Protein AF-A0A358KMT2-F1 (afdb_monomer_lite)

Sequence (128 aa):
MSIISDAARIIRAGEEYSQSNKKLREAVKDFIIWFHCVVRPGDLPEETCWQISTYGGDHVEMAFKVDTDDWRRIHTANTSNCPMEWIYAFCTALTDARGRKLLTWLEEHGRINEQWRAELSQIKGKVV

Structure (mmCIF, N/CA/C/O backbone):
data_AF-A0A358KMT2-F1
#
_entry.id   AF-A0A358KMT2-F1
#
loop_
_atom_site.group_PDB
_atom_site.id
_atom_site.type_symbol
_atom_site.label_atom_id
_atom_site.label_alt_id
_atom_site.label_comp_id
_atom_site.label_asym_id
_atom_site.label_entity_id
_atom_site.label_seq_id
_atom_site.pdbx_PDB_ins_code
_atom_site.Cartn_x
_atom_site.Cartn_y
_atom_site.Cartn_z
_atom_site.occupancy
_atom_site.B_iso_or_equiv
_atom_site.auth_seq_id
_atom_site.auth_comp_id
_atom_site.auth_asym_id
_atom_site.auth_atom_id
_atom_site.pdbx_PDB_model_num
ATOM 1 N N . MET A 1 1 ? -8.664 17.134 -1.443 1.00 36.25 1 MET A N 1
ATOM 2 C CA . MET A 1 1 ? -7.305 16.572 -1.617 1.00 36.25 1 MET A CA 1
ATOM 3 C C . MET A 1 1 ? -7.336 15.223 -0.924 1.00 36.25 1 MET A C 1
ATOM 5 O O . MET A 1 1 ? -7.776 15.190 0.213 1.00 36.25 1 MET A O 1
ATOM 9 N N . SER A 1 2 ? -7.057 14.121 -1.625 1.00 33.78 2 SER A N 1
ATOM 10 C CA . SER A 1 2 ? -7.185 12.773 -1.048 1.00 33.78 2 SER A CA 1
ATOM 11 C C . SER A 1 2 ? -6.122 12.535 0.033 1.00 33.78 2 SER A C 1
ATOM 13 O O . SER A 1 2 ? -5.066 13.156 -0.016 1.00 33.78 2 SER A O 1
ATOM 15 N N . ILE A 1 3 ? -6.363 11.622 0.982 1.00 38.09 3 ILE A N 1
ATOM 16 C CA . ILE A 1 3 ? -5.387 11.196 2.015 1.00 38.09 3 ILE A CA 1
ATOM 17 C C . ILE A 1 3 ? -4.049 10.787 1.398 1.00 38.09 3 ILE A C 1
ATOM 19 O O . ILE A 1 3 ? -2.984 11.069 1.934 1.00 38.09 3 ILE A O 1
ATOM 23 N N . ILE A 1 4 ? -4.117 10.186 0.216 1.00 38.28 4 ILE A N 1
ATOM 24 C CA . 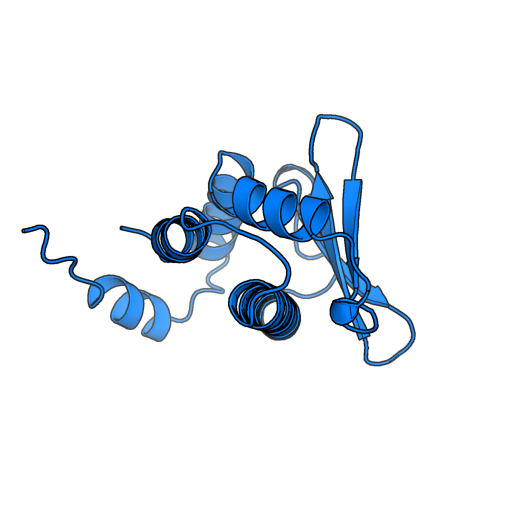ILE A 1 4 ? -2.978 9.884 -0.642 1.00 38.28 4 ILE A CA 1
ATOM 25 C C . ILE A 1 4 ? -2.132 11.147 -0.905 1.00 38.28 4 ILE A C 1
ATOM 27 O O . ILE A 1 4 ? -0.911 11.116 -0.797 1.00 38.28 4 ILE A O 1
ATOM 31 N N . SER A 1 5 ? -2.778 12.279 -1.180 1.00 41.03 5 SER A N 1
ATOM 32 C CA . SER A 1 5 ? -2.142 13.576 -1.408 1.00 41.03 5 SER A CA 1
ATOM 33 C C . SER A 1 5 ? -1.545 14.190 -0.135 1.00 41.03 5 SER A C 1
ATOM 35 O O . SER A 1 5 ? -0.539 14.883 -0.243 1.00 41.03 5 SER A O 1
ATOM 37 N N . ASP A 1 6 ? -2.111 13.936 1.049 1.00 35.88 6 ASP A N 1
ATOM 38 C CA . ASP A 1 6 ? -1.565 14.417 2.331 1.00 35.88 6 ASP A CA 1
ATOM 39 C C . ASP A 1 6 ? -0.409 13.546 2.834 1.00 35.88 6 ASP A C 1
ATOM 41 O O . ASP A 1 6 ? 0.615 14.081 3.267 1.00 35.88 6 ASP A O 1
ATOM 45 N N . ALA A 1 7 ? -0.507 12.223 2.671 1.00 39.28 7 ALA A N 1
ATOM 46 C CA . ALA A 1 7 ? 0.609 11.304 2.859 1.00 39.28 7 ALA A CA 1
ATOM 47 C C . ALA A 1 7 ? 1.776 11.693 1.934 1.00 39.28 7 ALA A C 1
ATOM 49 O O . ALA A 1 7 ? 2.895 11.860 2.406 1.00 39.28 7 ALA A O 1
ATOM 50 N N . ALA A 1 8 ? 1.511 11.982 0.654 1.00 42.78 8 ALA A N 1
ATOM 51 C CA . ALA A 1 8 ? 2.509 12.490 -0.296 1.00 42.78 8 ALA A CA 1
ATOM 52 C C . ALA A 1 8 ? 3.094 13.859 0.076 1.00 42.78 8 ALA A C 1
ATOM 54 O O . ALA A 1 8 ? 4.252 14.150 -0.228 1.00 42.78 8 ALA A O 1
ATOM 55 N N . ARG A 1 9 ? 2.298 14.729 0.710 1.00 38.72 9 ARG A N 1
ATOM 56 C CA . ARG A 1 9 ? 2.723 16.086 1.076 1.00 38.72 9 ARG A CA 1
ATOM 57 C C . ARG A 1 9 ? 3.641 16.088 2.294 1.00 38.72 9 ARG A C 1
ATOM 59 O O . ARG A 1 9 ? 4.607 16.843 2.301 1.00 38.72 9 ARG A O 1
ATOM 66 N N . ILE A 1 10 ? 3.400 15.204 3.265 1.00 44.34 10 ILE A N 1
ATOM 67 C CA . ILE A 1 10 ? 4.327 14.940 4.382 1.00 44.34 10 ILE A CA 1
ATOM 68 C C . ILE A 1 10 ? 5.674 14.403 3.858 1.00 44.34 10 ILE A C 1
ATOM 70 O O . ILE A 1 10 ? 6.719 14.674 4.441 1.00 44.34 10 ILE A O 1
ATOM 74 N N . ILE A 1 11 ? 5.664 13.711 2.716 1.00 44.44 11 ILE A N 1
ATOM 75 C CA . ILE A 1 11 ? 6.830 13.053 2.107 1.00 44.44 11 ILE A CA 1
ATOM 76 C C . ILE A 1 11 ? 7.756 14.017 1.340 1.00 44.44 11 ILE A C 1
ATOM 78 O O . ILE A 1 11 ? 8.905 13.676 1.075 1.00 44.44 11 ILE A O 1
ATOM 82 N N . ARG A 1 12 ? 7.317 15.245 1.020 1.00 41.72 12 ARG A N 1
ATOM 83 C CA . ARG A 1 12 ? 8.119 16.225 0.252 1.00 41.72 12 ARG A CA 1
ATOM 84 C C . ARG A 1 12 ? 9.087 17.091 1.071 1.00 41.72 12 ARG A C 1
ATOM 86 O O . ARG A 1 12 ? 9.765 17.927 0.482 1.00 41.72 12 ARG A O 1
ATOM 93 N N . ALA A 1 13 ? 9.194 16.899 2.384 1.00 42.28 13 ALA A N 1
ATOM 94 C CA . ALA A 1 13 ? 10.197 17.577 3.208 1.00 42.28 13 ALA A CA 1
ATOM 95 C C . ALA A 1 13 ? 11.340 16.605 3.572 1.00 42.28 13 ALA A C 1
ATOM 97 O O . ALA A 1 13 ? 11.200 15.802 4.493 1.00 42.28 13 ALA A O 1
ATOM 98 N N . GLY A 1 14 ? 12.448 16.664 2.818 1.00 37.44 14 GLY A N 1
ATOM 99 C CA . GLY A 1 14 ? 13.727 15.998 3.141 1.00 37.44 14 GLY A CA 1
ATOM 100 C C . GLY A 1 14 ? 14.349 16.542 4.441 1.00 37.44 14 GLY A C 1
ATOM 101 O O . GLY A 1 14 ? 13.888 17.551 4.964 1.00 37.44 14 GLY A O 1
ATOM 102 N N . GLU A 1 15 ? 15.361 15.953 5.077 1.00 48.44 15 GLU A N 1
ATOM 103 C CA . GLU A 1 15 ? 16.391 14.979 4.688 1.00 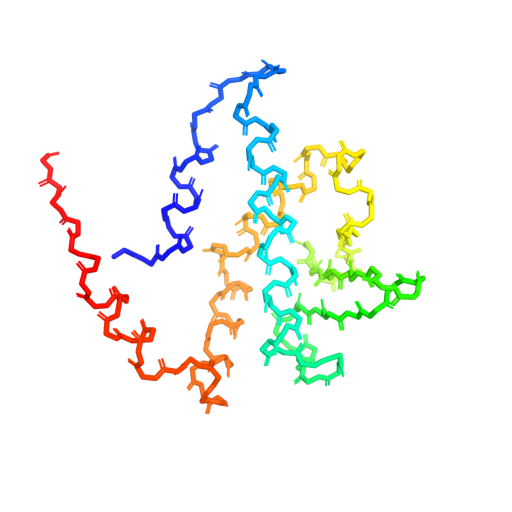48.44 15 GLU A CA 1
ATOM 104 C C . GLU A 1 15 ? 16.907 14.228 5.953 1.00 48.44 15 GLU A C 1
ATOM 106 O O . GLU A 1 15 ? 16.502 14.533 7.077 1.00 48.44 15 GLU A O 1
ATOM 111 N N . GLU A 1 16 ? 17.765 13.221 5.728 1.00 40.22 16 GLU A N 1
ATOM 112 C CA . GLU A 1 16 ? 18.761 12.579 6.623 1.00 40.22 16 GLU A CA 1
ATOM 113 C C . GLU A 1 16 ? 18.367 12.155 8.059 1.00 40.22 16 GLU A C 1
ATOM 115 O O . GLU A 1 16 ? 18.209 12.962 8.966 1.00 40.22 16 GLU A O 1
ATOM 120 N N . TYR A 1 17 ? 18.273 10.829 8.281 1.00 51.22 17 TYR A N 1
ATOM 121 C CA . TYR A 1 17 ? 18.192 10.141 9.593 1.00 51.22 17 TYR A CA 1
ATOM 122 C C . TYR A 1 17 ? 17.265 10.765 10.660 1.00 51.22 17 TYR A C 1
ATOM 124 O O . TYR A 1 17 ? 17.451 10.592 11.864 1.00 51.22 17 TYR A O 1
ATOM 132 N N . SER A 1 18 ? 16.219 11.462 10.228 1.00 56.81 18 SER A N 1
ATOM 133 C CA . SER A 1 18 ? 15.345 12.224 11.107 1.00 56.81 18 SER A CA 1
ATOM 134 C C . SER A 1 18 ? 14.181 11.374 11.615 1.00 56.81 18 SER A C 1
ATOM 136 O O . SER A 1 18 ? 13.758 10.395 10.991 1.00 56.81 18 SER A O 1
ATOM 138 N N . GLN A 1 19 ? 13.613 11.760 12.760 1.00 62.41 19 GLN A N 1
ATOM 139 C CA . GLN A 1 19 ? 12.389 11.155 13.300 1.00 62.41 19 GLN A CA 1
ATOM 140 C C . GLN A 1 19 ? 11.259 11.045 12.258 1.00 62.41 19 GLN A C 1
ATOM 142 O O . GLN A 1 19 ? 10.398 10.181 12.391 1.00 62.41 19 GLN A O 1
ATOM 147 N N . SER A 1 20 ? 11.277 11.871 11.210 1.00 68.81 20 SER A N 1
ATOM 148 C CA . SER A 1 20 ? 10.356 11.819 10.073 1.00 68.81 20 SER A CA 1
ATOM 149 C C . SER A 1 20 ? 10.418 10.490 9.313 1.00 68.81 20 SER A C 1
ATOM 151 O O . SER A 1 20 ? 9.371 9.921 9.022 1.00 68.81 20 SER A O 1
ATOM 153 N N . ASN A 1 21 ? 11.608 9.924 9.080 1.00 74.38 21 ASN A N 1
ATOM 154 C CA . ASN A 1 21 ? 11.748 8.613 8.429 1.00 74.38 21 ASN A CA 1
ATOM 155 C C . ASN A 1 21 ? 11.198 7.488 9.309 1.00 74.38 21 ASN A C 1
ATOM 157 O O . ASN A 1 21 ? 10.556 6.563 8.814 1.00 74.38 21 ASN A O 1
ATOM 161 N N . LYS A 1 22 ? 11.418 7.574 10.627 1.00 78.44 22 LYS A N 1
ATOM 162 C CA . LYS A 1 22 ? 10.847 6.622 11.588 1.00 78.44 22 LYS A CA 1
ATOM 163 C C . LYS A 1 22 ? 9.318 6.695 11.586 1.00 78.44 22 LYS A C 1
ATOM 165 O O . LYS A 1 22 ? 8.672 5.666 11.423 1.00 78.44 22 LYS A O 1
ATOM 170 N N . LYS A 1 23 ? 8.757 7.905 11.668 1.00 78.00 23 LYS A N 1
ATOM 171 C CA . LYS A 1 23 ? 7.308 8.141 11.600 1.00 78.00 23 LYS A CA 1
ATOM 172 C C . LYS A 1 23 ? 6.707 7.661 10.281 1.00 78.00 23 LYS A C 1
ATOM 174 O O . LYS A 1 23 ? 5.627 7.087 10.289 1.00 78.00 23 LYS A O 1
ATOM 179 N N . LEU A 1 24 ? 7.401 7.851 9.158 1.00 80.62 24 LEU A N 1
ATOM 180 C CA . LEU A 1 24 ? 6.924 7.383 7.858 1.00 80.62 24 LEU A CA 1
ATOM 181 C C . LEU A 1 24 ? 6.890 5.850 7.786 1.00 80.62 24 LEU A C 1
ATOM 183 O O . LEU A 1 24 ? 5.915 5.280 7.308 1.00 80.62 24 LEU A O 1
ATOM 187 N N . ARG A 1 25 ? 7.917 5.172 8.310 1.00 84.25 25 ARG A N 1
ATOM 188 C CA . ARG A 1 25 ? 7.932 3.703 8.414 1.00 84.25 25 ARG A CA 1
ATOM 189 C C . ARG A 1 25 ? 6.807 3.178 9.294 1.00 84.25 25 ARG A C 1
ATOM 191 O O . ARG A 1 25 ? 6.176 2.192 8.932 1.00 84.25 25 ARG A O 1
ATOM 198 N N . GLU A 1 26 ? 6.581 3.819 10.436 1.00 83.06 26 GLU A N 1
ATOM 199 C CA . GLU A 1 26 ? 5.483 3.482 11.346 1.00 83.06 26 GLU A CA 1
ATOM 200 C C . GLU A 1 26 ? 4.131 3.678 10.652 1.00 83.06 26 GLU A C 1
ATOM 202 O O . GLU A 1 26 ? 3.342 2.743 10.611 1.00 83.06 26 GLU A O 1
ATOM 207 N N . ALA A 1 27 ? 3.917 4.811 9.980 1.00 81.44 27 ALA A N 1
ATOM 208 C CA . ALA A 1 27 ? 2.691 5.069 9.229 1.00 81.44 27 ALA A CA 1
ATOM 209 C C . ALA A 1 27 ? 2.445 4.036 8.115 1.00 81.44 27 ALA A C 1
ATOM 211 O O . ALA A 1 27 ? 1.319 3.574 7.944 1.00 81.44 27 ALA A O 1
ATOM 212 N N . VAL A 1 28 ? 3.485 3.635 7.373 1.00 87.12 28 VAL A N 1
ATOM 213 C CA . VAL A 1 28 ? 3.367 2.574 6.358 1.00 87.12 28 VAL A CA 1
ATOM 214 C C . VAL A 1 28 ? 3.054 1.225 7.002 1.00 87.12 28 VAL A C 1
ATOM 216 O O . VAL A 1 28 ? 2.185 0.508 6.513 1.00 87.12 28 VAL A O 1
ATOM 219 N N . LYS A 1 29 ? 3.713 0.879 8.112 1.00 87.00 29 LYS A N 1
ATOM 220 C CA . LYS A 1 29 ? 3.422 -0.353 8.854 1.00 87.00 29 LYS A CA 1
ATOM 221 C C . LYS A 1 29 ? 1.965 -0.386 9.320 1.00 87.00 29 LYS A C 1
ATOM 223 O O . LYS A 1 29 ? 1.282 -1.379 9.081 1.00 87.00 29 LYS A O 1
ATOM 228 N N . ASP A 1 30 ? 1.499 0.687 9.948 1.00 80.94 30 ASP A N 1
ATOM 229 C CA . ASP A 1 30 ? 0.138 0.797 10.474 1.00 80.94 30 ASP A CA 1
ATOM 230 C C . ASP A 1 30 ? -0.895 0.758 9.348 1.00 80.94 30 ASP A C 1
ATOM 232 O O . ASP A 1 30 ? -1.912 0.076 9.472 1.00 80.94 30 ASP A O 1
ATOM 236 N N . PHE A 1 31 ? -0.603 1.401 8.211 1.00 85.12 31 PHE A N 1
ATOM 237 C CA . PHE A 1 31 ? -1.424 1.296 7.010 1.00 85.12 31 PHE A CA 1
ATOM 238 C C . PHE A 1 31 ? -1.546 -0.153 6.533 1.00 85.12 31 PHE A C 1
ATOM 240 O O . PHE A 1 31 ? -2.657 -0.597 6.280 1.00 85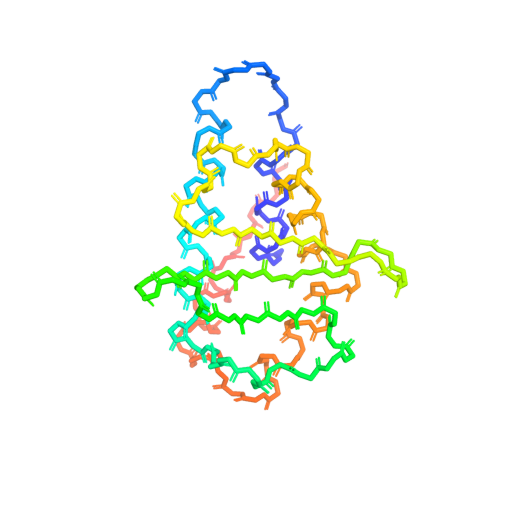.12 31 PHE A O 1
ATOM 247 N N . ILE A 1 32 ? -0.445 -0.906 6.434 1.00 88.7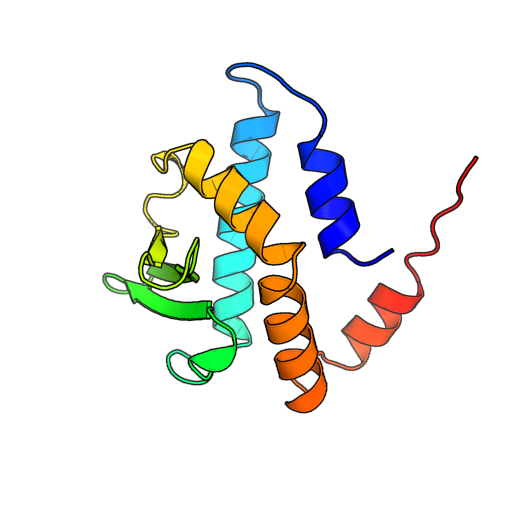5 32 ILE A N 1
ATOM 248 C CA . ILE A 1 32 ? -0.477 -2.305 5.971 1.00 88.75 32 ILE A CA 1
ATOM 249 C C . ILE A 1 32 ? -1.293 -3.182 6.930 1.00 88.75 32 ILE A C 1
ATOM 251 O O . ILE A 1 32 ? -2.100 -3.997 6.484 1.00 88.75 32 ILE A O 1
ATOM 255 N N . ILE A 1 33 ? -1.113 -3.000 8.243 1.00 84.38 33 ILE A N 1
ATOM 256 C CA . ILE A 1 33 ? -1.880 -3.724 9.269 1.00 84.38 33 ILE A CA 1
ATOM 257 C C . ILE A 1 33 ? -3.370 -3.416 9.129 1.00 84.38 33 ILE A C 1
ATOM 259 O O . ILE A 1 33 ? -4.185 -4.332 9.047 1.00 84.38 33 ILE A O 1
ATOM 263 N N . TRP A 1 34 ? -3.729 -2.133 9.065 1.00 84.75 34 TRP A N 1
ATOM 264 C CA . TRP A 1 34 ? -5.110 -1.711 8.861 1.00 84.75 34 TRP A CA 1
ATOM 265 C C . TRP A 1 34 ? -5.682 -2.264 7.552 1.00 84.75 34 TRP A C 1
ATOM 267 O O . TRP A 1 34 ? -6.786 -2.806 7.545 1.00 84.75 34 TRP A O 1
ATOM 277 N N . PHE A 1 35 ? -4.919 -2.178 6.462 1.00 84.75 35 PHE A N 1
ATOM 278 C CA . PHE A 1 35 ? -5.336 -2.629 5.142 1.00 84.75 35 PHE A CA 1
ATOM 279 C C . PHE A 1 35 ? -5.644 -4.131 5.145 1.00 84.75 35 PHE A C 1
ATOM 281 O O . PHE A 1 35 ? -6.637 -4.541 4.560 1.00 84.75 35 PHE A O 1
ATOM 288 N N . HIS A 1 36 ? -4.888 -4.946 5.888 1.00 84.00 36 HIS A N 1
ATOM 289 C CA . HIS A 1 36 ? -5.182 -6.373 6.077 1.00 84.00 36 HIS A CA 1
ATOM 290 C C . HIS A 1 36 ? -6.499 -6.648 6.810 1.00 84.00 36 HIS A C 1
ATOM 292 O O . HIS A 1 36 ? -7.170 -7.644 6.548 1.00 84.00 36 HIS A O 1
ATOM 298 N N . CYS A 1 37 ? -6.885 -5.776 7.743 1.00 79.81 37 CYS A N 1
ATOM 299 C CA . CYS A 1 37 ? -8.147 -5.921 8.467 1.00 79.81 37 CYS A CA 1
ATOM 300 C C . CYS A 1 37 ? -9.357 -5.713 7.549 1.00 79.81 37 CYS A C 1
ATOM 302 O O . CYS A 1 37 ? -10.420 -6.281 7.797 1.00 79.81 37 CYS A O 1
ATOM 304 N N . VAL A 1 38 ? -9.204 -4.898 6.502 1.00 77.62 38 VAL A N 1
ATOM 305 C CA . VAL A 1 38 ? -10.280 -4.579 5.554 1.00 77.62 38 VAL A CA 1
ATOM 306 C C . VAL A 1 38 ? -10.186 -5.383 4.259 1.00 77.62 38 VAL A C 1
ATOM 308 O O . VAL A 1 38 ? -11.211 -5.676 3.648 1.00 77.62 38 VAL A O 1
ATOM 311 N N . VAL A 1 39 ? -8.991 -5.788 3.839 1.00 81.38 39 VAL A N 1
ATOM 312 C CA . VAL A 1 39 ? -8.723 -6.529 2.603 1.00 81.38 39 VAL A CA 1
ATOM 313 C C . VAL A 1 39 ? -8.073 -7.865 2.926 1.00 81.38 39 VAL A C 1
ATOM 315 O O . VAL A 1 39 ? -6.964 -7.906 3.455 1.00 81.38 39 VAL A O 1
ATOM 318 N N . ARG A 1 40 ? -8.755 -8.972 2.599 1.00 80.50 40 ARG A N 1
ATOM 319 C CA . ARG A 1 40 ? -8.206 -10.307 2.837 1.00 80.50 40 ARG A CA 1
ATOM 320 C C . ARG A 1 40 ? -7.178 -10.642 1.756 1.00 80.50 40 ARG A C 1
ATOM 322 O O . ARG A 1 40 ? -7.305 -10.177 0.618 1.00 80.50 40 ARG A O 1
ATOM 329 N N . PRO A 1 41 ? -6.189 -11.489 2.076 1.00 82.50 41 PRO A N 1
ATOM 330 C CA . PRO A 1 41 ? -5.284 -12.023 1.073 1.00 82.50 41 PRO A CA 1
ATOM 331 C C . PRO A 1 41 ? -6.036 -12.672 -0.093 1.00 82.50 41 PRO A C 1
ATOM 333 O O . PRO A 1 41 ? -6.921 -13.498 0.118 1.00 82.50 41 PRO A O 1
ATOM 336 N N . GLY A 1 42 ? -5.677 -12.286 -1.318 1.00 81.50 42 GLY A N 1
ATOM 337 C CA . GLY A 1 42 ? -6.306 -12.773 -2.552 1.00 81.50 42 GLY A CA 1
ATOM 338 C C . GLY A 1 42 ? -7.556 -12.012 -3.006 1.00 81.50 42 GLY A C 1
ATOM 339 O O . GLY A 1 42 ? -8.024 -12.265 -4.110 1.00 81.50 42 GLY A O 1
ATOM 340 N N . ASP A 1 43 ? -8.070 -11.062 -2.218 1.00 83.50 43 ASP A N 1
ATOM 341 C CA . ASP A 1 43 ? -9.223 -10.252 -2.637 1.00 83.50 43 ASP A CA 1
ATOM 342 C C . ASP A 1 43 ? -8.857 -9.218 -3.711 1.00 83.50 43 ASP A C 1
ATOM 344 O O . ASP A 1 43 ? -9.703 -8.841 -4.519 1.00 83.50 43 ASP A O 1
ATOM 348 N N . LEU A 1 44 ? -7.609 -8.733 -3.705 1.00 86.38 44 LEU A N 1
ATOM 349 C CA . LEU A 1 44 ? -7.142 -7.754 -4.681 1.00 86.38 44 LEU A CA 1
ATOM 350 C C . LEU A 1 44 ? -6.865 -8.431 -6.022 1.00 86.38 44 LEU A C 1
ATOM 352 O O . LEU A 1 44 ? -5.994 -9.305 -6.086 1.00 86.38 44 LEU A O 1
ATOM 356 N N . PRO A 1 45 ? -7.537 -8.007 -7.102 1.00 86.44 45 PRO A N 1
ATOM 357 C CA . PRO A 1 45 ? -7.247 -8.533 -8.418 1.00 86.44 45 PRO A CA 1
ATOM 358 C C . PRO A 1 45 ? -5.934 -7.936 -8.942 1.00 86.44 45 PRO A C 1
ATOM 360 O O . PRO A 1 45 ? -5.534 -6.821 -8.574 1.00 86.44 45 PRO A O 1
ATOM 363 N N . GLU A 1 46 ? -5.229 -8.690 -9.787 1.00 87.06 46 GLU A N 1
ATOM 364 C CA . GLU A 1 46 ? -3.862 -8.355 -10.202 1.00 87.06 46 GLU A CA 1
ATOM 365 C C . GLU A 1 46 ? -3.785 -7.010 -10.942 1.00 87.06 46 GLU A C 1
ATOM 367 O O . GLU A 1 46 ? -2.792 -6.289 -10.814 1.00 87.06 46 GLU A O 1
ATOM 372 N N . GLU A 1 47 ? -4.844 -6.612 -11.658 1.00 88.25 47 GLU A N 1
ATOM 373 C CA . GLU A 1 47 ? -4.886 -5.345 -12.389 1.00 88.25 47 GLU A CA 1
ATOM 374 C C . GLU A 1 47 ? -4.746 -4.102 -11.502 1.00 88.25 47 GLU A C 1
ATOM 376 O O . GLU A 1 47 ? -4.375 -3.036 -12.015 1.00 88.25 47 GLU A O 1
ATOM 381 N N . THR A 1 48 ? -5.004 -4.230 -10.192 1.00 85.94 48 THR A N 1
ATOM 382 C CA . THR A 1 48 ? -4.777 -3.154 -9.217 1.00 85.94 48 THR A CA 1
ATOM 383 C C . THR A 1 48 ? -3.294 -2.841 -9.053 1.00 85.94 48 THR A C 1
ATOM 385 O O . THR A 1 48 ? -2.962 -1.710 -8.707 1.00 85.94 48 THR A O 1
ATOM 388 N N . CYS A 1 49 ? -2.410 -3.795 -9.368 1.00 91.00 49 CYS A N 1
ATOM 389 C CA . CYS A 1 49 ? -0.974 -3.756 -9.094 1.00 91.00 49 CYS A CA 1
ATOM 390 C C . CYS A 1 49 ? -0.616 -3.819 -7.597 1.00 91.00 49 CYS A C 1
ATOM 392 O O . CYS A 1 49 ? 0.490 -3.416 -7.229 1.00 91.00 49 CYS A O 1
ATOM 394 N N . TRP A 1 50 ? -1.520 -4.324 -6.751 1.00 92.19 50 TRP A N 1
ATOM 395 C CA . TRP A 1 50 ? -1.325 -4.476 -5.307 1.00 92.19 50 TRP A CA 1
ATOM 396 C C . TRP A 1 50 ? -1.664 -5.889 -4.852 1.00 92.19 50 TRP A C 1
ATOM 398 O O . TRP A 1 50 ? -2.564 -6.528 -5.391 1.00 92.19 50 TRP A O 1
ATOM 408 N N . GLN A 1 51 ? -0.965 -6.364 -3.828 1.00 93.31 51 GLN A N 1
ATOM 409 C CA . GLN A 1 51 ? -1.271 -7.613 -3.144 1.00 93.31 51 GLN A CA 1
ATOM 410 C C . GLN A 1 51 ? -1.083 -7.433 -1.645 1.00 93.31 51 GLN A C 1
ATOM 412 O O . GLN A 1 51 ? -0.244 -6.650 -1.198 1.00 93.31 51 GLN A O 1
ATOM 417 N N . ILE A 1 52 ? -1.846 -8.196 -0.874 1.00 91.69 52 ILE A N 1
ATOM 418 C CA . ILE A 1 52 ? -1.630 -8.343 0.557 1.00 91.69 52 ILE A CA 1
ATOM 419 C C . ILE A 1 52 ? -1.635 -9.823 0.921 1.00 91.69 52 ILE A C 1
ATOM 421 O O . ILE A 1 52 ? -2.408 -10.603 0.364 1.00 91.69 52 ILE A O 1
ATOM 425 N N . SER A 1 53 ? -0.747 -10.217 1.823 1.00 91.38 53 SER A N 1
ATOM 426 C CA . SER A 1 53 ? -0.582 -11.598 2.265 1.00 91.38 53 SER A CA 1
ATOM 427 C C . SER A 1 53 ? -0.143 -11.655 3.726 1.00 91.38 53 SER A C 1
ATOM 429 O O . SER A 1 53 ? 0.319 -10.669 4.306 1.00 91.38 53 SER A O 1
ATOM 431 N N . THR A 1 54 ? -0.302 -12.824 4.340 1.00 87.88 54 THR A N 1
ATOM 432 C CA . THR A 1 54 ? 0.285 -13.115 5.647 1.00 87.88 54 THR A CA 1
ATOM 433 C C . THR A 1 54 ? 1.707 -13.641 5.463 1.00 87.88 54 THR A C 1
ATOM 435 O O . THR A 1 54 ? 1.982 -14.468 4.594 1.00 87.88 54 THR A O 1
ATOM 438 N N . TYR A 1 55 ? 2.628 -13.151 6.287 1.00 77.75 55 TYR A N 1
ATOM 439 C CA . TYR A 1 55 ? 4.040 -13.516 6.284 1.00 77.75 55 TYR A CA 1
ATOM 440 C C . TYR A 1 55 ? 4.421 -14.038 7.671 1.00 77.75 55 TYR A C 1
ATOM 442 O O . TYR A 1 55 ? 4.403 -13.291 8.639 1.00 77.75 55 TYR A O 1
ATOM 450 N N . GLY A 1 56 ? 4.784 -15.317 7.788 1.00 66.88 56 GLY A N 1
ATOM 451 C CA . GLY A 1 56 ? 5.350 -15.867 9.027 1.00 66.88 56 GLY A CA 1
ATOM 452 C C . GLY A 1 56 ? 4.468 -15.709 10.277 1.00 66.88 56 GLY A C 1
ATOM 453 O O . GLY A 1 56 ? 4.914 -15.134 11.266 1.00 66.88 56 GLY A O 1
ATOM 454 N N . GLY A 1 57 ? 3.237 -16.229 10.246 1.00 75.19 57 GLY A N 1
ATOM 455 C CA . GLY A 1 57 ? 2.308 -16.170 11.381 1.00 75.19 57 GLY A CA 1
ATOM 456 C C . GLY A 1 57 ? 1.536 -14.852 11.419 1.00 75.19 57 GLY A C 1
ATOM 457 O O . GLY A 1 57 ? 0.725 -14.602 10.530 1.00 75.19 57 GLY A O 1
ATOM 458 N N . ASP A 1 58 ? 1.804 -14.022 12.429 1.00 74.06 58 ASP A N 1
ATOM 459 C CA . ASP A 1 58 ? 1.045 -12.794 12.724 1.00 74.06 58 ASP A CA 1
ATOM 460 C C . ASP A 1 58 ? 1.514 -11.560 11.934 1.00 74.06 58 ASP A C 1
ATOM 462 O O . ASP A 1 58 ? 0.983 -10.460 12.116 1.00 74.06 58 ASP A O 1
ATOM 466 N N . HIS A 1 59 ? 2.530 -11.695 11.076 1.00 82.50 59 HIS A N 1
ATOM 467 C CA . HIS A 1 59 ? 2.985 -10.575 10.259 1.00 82.50 59 HIS A CA 1
ATOM 468 C C . HIS A 1 59 ? 2.270 -10.531 8.914 1.00 82.50 59 HIS A C 1
ATOM 470 O O . HIS A 1 59 ? 1.762 -11.519 8.388 1.00 82.50 59 HIS A O 1
ATOM 476 N N . VAL A 1 60 ? 2.236 -9.330 8.357 1.00 88.94 60 VAL A N 1
ATOM 477 C CA . VAL A 1 60 ? 1.537 -9.012 7.119 1.00 88.94 60 VAL A CA 1
ATOM 478 C C . VAL A 1 60 ? 2.564 -8.460 6.147 1.00 88.94 60 VAL A C 1
ATOM 480 O O . VAL A 1 60 ? 3.495 -7.749 6.536 1.00 88.94 60 VAL A O 1
ATOM 483 N N . GLU A 1 61 ? 2.400 -8.787 4.880 1.00 91.88 61 GLU A N 1
ATOM 484 C CA . GLU A 1 61 ? 3.164 -8.224 3.783 1.00 91.88 61 GLU A CA 1
ATOM 485 C C . GLU A 1 61 ? 2.213 -7.541 2.810 1.00 91.88 61 GLU A C 1
ATOM 487 O O . GLU A 1 61 ? 1.171 -8.090 2.460 1.00 91.88 61 GLU A O 1
ATOM 492 N N . MET A 1 62 ? 2.600 -6.357 2.343 1.00 93.00 62 MET A N 1
ATOM 493 C CA . MET A 1 62 ? 1.959 -5.720 1.201 1.00 93.00 62 MET A CA 1
ATOM 494 C C . MET A 1 62 ? 2.954 -5.631 0.051 1.00 93.00 62 MET A C 1
ATOM 496 O O . MET A 1 62 ? 4.073 -5.136 0.226 1.00 93.00 62 MET A O 1
ATOM 500 N N . ALA A 1 63 ? 2.537 -6.106 -1.119 1.00 93.56 63 ALA A N 1
ATOM 501 C CA . ALA A 1 63 ? 3.300 -6.014 -2.350 1.00 93.56 63 ALA A CA 1
ATOM 502 C C . ALA A 1 63 ? 2.660 -5.012 -3.315 1.00 93.56 63 ALA A C 1
ATOM 504 O O . ALA A 1 63 ? 1.438 -4.867 -3.367 1.00 93.56 63 ALA A O 1
ATOM 505 N N . PHE A 1 64 ? 3.492 -4.331 -4.095 1.00 92.56 64 PHE A N 1
ATOM 506 C CA . PHE A 1 64 ? 3.068 -3.377 -5.114 1.00 92.56 64 PHE A CA 1
ATOM 507 C C . PHE A 1 64 ? 4.000 -3.434 -6.325 1.00 92.56 64 PHE A C 1
ATOM 509 O O . PHE A 1 64 ? 5.213 -3.602 -6.170 1.00 92.56 64 PHE A O 1
ATOM 516 N N . LYS A 1 65 ? 3.450 -3.299 -7.537 1.00 90.38 65 LYS A N 1
ATOM 517 C CA . LYS A 1 65 ? 4.275 -3.236 -8.755 1.00 90.38 65 LYS A CA 1
ATOM 518 C C . LYS A 1 65 ? 4.935 -1.863 -8.869 1.00 90.38 65 LYS A C 1
ATOM 520 O O . LYS A 1 65 ? 4.219 -0.861 -8.825 1.00 90.38 65 LYS A O 1
ATOM 525 N N . VAL A 1 66 ? 6.257 -1.801 -9.053 1.00 81.44 66 VAL A N 1
ATOM 526 C CA . VAL A 1 66 ? 7.012 -0.558 -9.335 1.00 81.44 66 VAL A CA 1
ATOM 527 C C . VAL A 1 66 ? 7.096 -0.272 -10.839 1.00 81.44 66 VAL A C 1
ATOM 529 O O . VAL A 1 66 ? 6.985 0.888 -11.243 1.00 81.44 66 VAL A O 1
ATOM 532 N N . ASP A 1 67 ? 7.166 -1.318 -11.653 1.00 77.00 67 ASP A N 1
ATOM 533 C CA . ASP A 1 67 ? 7.065 -1.295 -13.114 1.00 77.00 67 ASP A CA 1
ATOM 534 C C . ASP A 1 67 ? 6.225 -2.500 -13.597 1.00 77.00 67 ASP A C 1
ATOM 536 O O . ASP A 1 67 ? 5.446 -3.051 -12.819 1.00 77.00 67 ASP A O 1
ATOM 540 N N . THR A 1 68 ? 6.277 -2.870 -14.879 1.00 70.69 68 THR A N 1
ATOM 541 C CA . THR A 1 68 ? 5.456 -3.970 -15.415 1.00 70.69 68 THR A CA 1
ATOM 542 C C . THR A 1 68 ? 5.767 -5.335 -14.797 1.00 70.69 68 THR A C 1
ATOM 544 O O . THR A 1 68 ? 4.836 -6.137 -14.680 1.00 70.69 68 THR A O 1
ATOM 547 N N . ASP A 1 69 ? 7.001 -5.570 -14.337 1.00 75.81 69 ASP A N 1
ATOM 548 C CA . ASP A 1 69 ? 7.485 -6.904 -13.950 1.00 75.81 69 ASP A CA 1
ATOM 549 C C . ASP A 1 69 ? 8.090 -6.974 -12.535 1.00 75.81 69 ASP A C 1
ATOM 551 O O . ASP A 1 69 ? 8.276 -8.068 -11.998 1.00 75.81 69 ASP A O 1
ATOM 555 N N . ASP A 1 70 ? 8.355 -5.838 -11.889 1.00 85.62 70 ASP A N 1
ATOM 556 C CA . ASP A 1 70 ? 9.004 -5.777 -10.581 1.00 85.62 70 ASP A CA 1
ATOM 557 C C . ASP A 1 70 ? 8.005 -5.515 -9.442 1.00 85.62 70 ASP A C 1
ATOM 559 O O . ASP A 1 70 ? 7.440 -4.424 -9.287 1.00 85.62 70 ASP A O 1
ATOM 563 N N . TRP A 1 71 ? 7.812 -6.537 -8.604 1.00 90.56 71 TRP A N 1
ATOM 564 C CA . TRP A 1 71 ? 7.037 -6.455 -7.367 1.00 90.56 71 TRP A CA 1
ATOM 565 C C . TRP A 1 71 ? 7.940 -6.136 -6.179 1.00 90.56 71 TRP A C 1
ATOM 567 O O . TRP A 1 71 ? 8.775 -6.949 -5.771 1.00 90.56 71 TRP A O 1
ATOM 577 N N . ARG A 1 72 ? 7.680 -5.001 -5.529 1.00 92.38 72 ARG A N 1
ATOM 578 C CA . ARG A 1 72 ? 8.290 -4.654 -4.243 1.00 92.38 72 ARG A CA 1
ATOM 579 C C . ARG A 1 72 ? 7.377 -5.040 -3.098 1.00 92.38 72 ARG A C 1
ATOM 581 O O . ARG A 1 72 ? 6.159 -4.995 -3.228 1.00 92.38 72 ARG A O 1
ATOM 588 N N . ARG A 1 73 ? 7.984 -5.431 -1.978 1.00 92.88 73 ARG A N 1
ATOM 589 C CA . ARG A 1 73 ? 7.299 -5.975 -0.800 1.00 92.88 73 ARG A CA 1
ATOM 590 C C . ARG A 1 73 ? 7.729 -5.240 0.450 1.00 92.88 73 ARG A C 1
ATOM 592 O O . ARG A 1 73 ? 8.918 -5.006 0.658 1.00 92.88 73 ARG A O 1
ATOM 599 N N . ILE A 1 74 ? 6.766 -4.907 1.295 1.00 91.62 74 ILE A N 1
ATOM 600 C CA . ILE A 1 74 ? 7.015 -4.348 2.619 1.00 91.62 74 ILE A CA 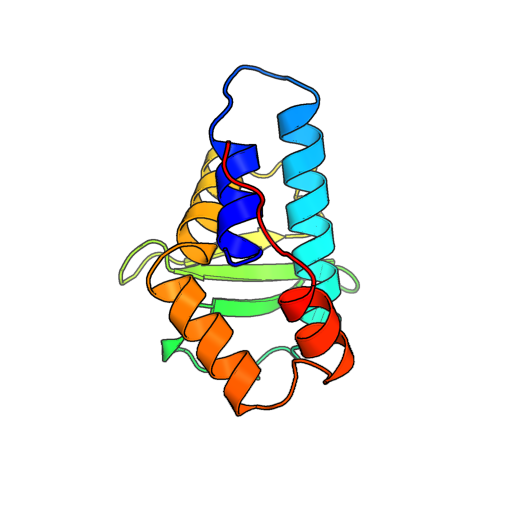1
ATOM 601 C C . ILE A 1 74 ? 6.393 -5.286 3.647 1.00 91.62 74 ILE A C 1
ATOM 603 O O . ILE A 1 74 ? 5.183 -5.502 3.653 1.00 91.62 74 ILE A O 1
ATOM 607 N N . HIS A 1 75 ? 7.238 -5.829 4.524 1.00 91.06 75 HIS A N 1
ATOM 608 C CA . HIS A 1 75 ? 6.828 -6.727 5.602 1.00 91.06 75 HIS A CA 1
ATOM 609 C C . HIS A 1 75 ? 6.695 -5.951 6.907 1.00 91.06 75 HIS A C 1
ATOM 611 O O . HIS A 1 75 ? 7.658 -5.310 7.340 1.00 91.06 75 HIS A O 1
ATOM 617 N N . THR A 1 76 ? 5.564 -6.091 7.599 1.00 86.31 76 THR A N 1
ATOM 618 C CA . THR A 1 76 ? 5.330 -5.401 8.876 1.00 86.31 76 THR A CA 1
ATOM 619 C C . THR A 1 76 ? 6.338 -5.805 9.957 1.00 86.31 76 THR A C 1
ATOM 621 O O . THR A 1 76 ? 6.714 -4.965 10.781 1.00 86.31 76 THR A O 1
ATOM 624 N N . ALA A 1 77 ? 6.834 -7.051 9.906 1.00 82.50 77 ALA A N 1
ATOM 625 C CA . ALA A 1 77 ? 7.861 -7.600 10.797 1.00 82.50 77 ALA A CA 1
ATOM 626 C C . ALA A 1 77 ? 9.185 -6.824 10.748 1.00 82.50 77 ALA A C 1
ATOM 628 O O . ALA A 1 77 ? 9.808 -6.590 11.778 1.00 82.50 77 ALA A O 1
ATOM 629 N N . ASN A 1 78 ? 9.591 -6.393 9.549 1.00 81.12 78 ASN A N 1
ATOM 630 C CA . ASN A 1 78 ? 10.914 -5.827 9.284 1.00 81.12 78 ASN A CA 1
ATOM 631 C C . ASN A 1 78 ? 10.844 -4.423 8.662 1.00 81.12 78 ASN A C 1
ATOM 633 O O . ASN A 1 78 ? 11.820 -3.950 8.080 1.00 81.12 78 ASN A O 1
ATOM 637 N N . THR A 1 79 ? 9.715 -3.720 8.803 1.00 77.06 79 THR A N 1
ATOM 638 C CA . THR A 1 79 ? 9.524 -2.363 8.253 1.00 77.06 79 THR A CA 1
ATOM 639 C C . THR A 1 79 ? 10.579 -1.369 8.742 1.00 77.06 79 THR A C 1
ATOM 641 O O . THR A 1 79 ? 10.944 -0.447 8.016 1.00 77.06 79 THR A O 1
ATOM 644 N N . SER A 1 80 ? 11.111 -1.556 9.954 1.00 75.12 80 SER A N 1
ATOM 645 C CA . SER A 1 80 ? 12.216 -0.753 10.496 1.00 75.12 80 SER A CA 1
ATOM 646 C C . SER A 1 80 ? 13.509 -0.896 9.689 1.00 75.12 80 SER A C 1
ATOM 648 O O . SER A 1 80 ? 14.248 0.075 9.560 1.00 75.12 80 SER A O 1
ATOM 650 N N . ASN A 1 81 ? 13.742 -2.076 9.108 1.00 80.19 81 ASN A N 1
ATOM 651 C CA . ASN A 1 81 ? 14.936 -2.423 8.335 1.00 80.19 81 ASN A CA 1
ATOM 652 C C . ASN A 1 81 ? 14.721 -2.308 6.816 1.00 80.19 81 ASN A C 1
ATOM 654 O O . ASN A 1 81 ? 15.667 -2.456 6.049 1.00 80.19 81 ASN A O 1
ATOM 658 N N . CYS A 1 82 ? 13.490 -2.048 6.363 1.00 84.25 82 CYS A N 1
ATOM 659 C CA . CYS A 1 82 ? 13.179 -1.862 4.946 1.00 84.25 82 CYS A CA 1
ATOM 660 C C . CYS A 1 82 ? 13.993 -0.679 4.369 1.00 84.25 82 CYS A C 1
ATOM 662 O O . CYS A 1 82 ? 14.141 0.334 5.048 1.00 84.25 82 CYS A O 1
ATOM 664 N N . PRO A 1 83 ? 14.551 -0.722 3.156 1.00 86.38 83 PRO A N 1
ATOM 665 C CA . PRO A 1 83 ? 15.202 0.458 2.583 1.00 86.38 83 PRO A CA 1
ATOM 666 C C . PRO A 1 83 ? 14.225 1.644 2.488 1.00 86.38 83 PRO A C 1
ATOM 668 O O . PRO A 1 83 ? 13.078 1.464 2.085 1.00 86.38 83 PRO A O 1
ATOM 671 N N . MET A 1 84 ? 14.648 2.867 2.844 1.00 83.81 84 MET A N 1
ATOM 672 C CA . MET A 1 84 ? 13.763 4.048 2.731 1.00 83.81 84 MET A CA 1
ATOM 673 C C . MET A 1 84 ? 13.286 4.272 1.295 1.00 83.81 84 MET A C 1
ATOM 675 O O . MET A 1 84 ? 12.160 4.705 1.092 1.00 83.81 84 MET A O 1
ATOM 679 N N . GLU A 1 85 ? 14.109 3.929 0.305 1.00 85.81 85 GLU A N 1
ATOM 680 C CA . GLU A 1 85 ? 13.736 3.946 -1.111 1.00 85.81 85 GLU A CA 1
ATOM 681 C C . GLU A 1 85 ? 12.440 3.166 -1.376 1.00 85.81 85 GLU A C 1
ATOM 683 O O . GLU A 1 85 ? 11.583 3.627 -2.122 1.00 85.81 85 GLU A O 1
ATOM 688 N N . TRP A 1 86 ? 12.241 2.028 -0.708 1.00 88.75 86 TRP A N 1
ATOM 689 C CA . TRP A 1 86 ? 11.047 1.203 -0.888 1.00 88.75 86 TRP A CA 1
ATOM 690 C C . TRP A 1 86 ? 9.832 1.816 -0.200 1.00 88.75 86 TRP A C 1
ATOM 692 O O . TRP A 1 86 ? 8.729 1.753 -0.734 1.00 88.75 86 TRP A O 1
ATOM 702 N N . ILE A 1 87 ? 10.040 2.461 0.950 1.00 86.12 87 ILE A N 1
ATOM 703 C CA . ILE A 1 87 ? 9.007 3.239 1.643 1.00 86.12 87 ILE A CA 1
ATOM 704 C C . ILE A 1 87 ? 8.547 4.402 0.753 1.00 86.12 87 ILE A C 1
ATOM 706 O O . ILE A 1 87 ? 7.350 4.605 0.567 1.00 86.12 87 ILE A O 1
ATOM 710 N N . TYR A 1 88 ? 9.479 5.119 0.122 1.00 83.44 88 TYR A N 1
ATOM 711 C CA . TYR A 1 88 ? 9.145 6.189 -0.818 1.00 83.44 88 TYR A CA 1
ATOM 712 C C . TYR A 1 88 ? 8.485 5.672 -2.098 1.00 83.44 88 TYR A C 1
ATOM 714 O O . TYR A 1 88 ? 7.526 6.285 -2.574 1.00 83.44 88 TYR A O 1
ATOM 722 N N . ALA A 1 89 ? 8.941 4.541 -2.639 1.00 86.31 89 ALA A N 1
ATOM 723 C CA . ALA A 1 89 ? 8.328 3.910 -3.804 1.00 86.31 89 ALA A CA 1
ATOM 724 C C . ALA A 1 89 ? 6.887 3.470 -3.510 1.00 86.31 89 ALA A C 1
ATOM 726 O O . ALA A 1 89 ? 5.999 3.714 -4.322 1.00 86.31 89 ALA A O 1
ATOM 727 N N . PHE A 1 90 ? 6.639 2.905 -2.326 1.00 89.62 90 PHE A N 1
ATOM 728 C CA . PHE A 1 90 ? 5.305 2.532 -1.859 1.00 89.62 90 PHE A CA 1
ATOM 729 C C . PHE A 1 90 ? 4.374 3.740 -1.805 1.00 89.62 90 PHE A C 1
ATOM 731 O O . PHE A 1 90 ? 3.288 3.730 -2.382 1.00 89.62 90 PHE A O 1
ATOM 738 N N . CYS A 1 91 ? 4.818 4.822 -1.166 1.00 82.94 91 CYS A N 1
ATOM 739 C CA . CYS A 1 91 ? 4.024 6.039 -1.091 1.00 82.94 91 CYS A CA 1
ATOM 740 C C . CYS A 1 91 ? 3.802 6.674 -2.467 1.00 82.94 91 CYS A C 1
ATOM 742 O O . CYS A 1 91 ? 2.716 7.173 -2.745 1.00 82.94 91 CYS A O 1
ATOM 744 N N . THR A 1 92 ? 4.800 6.622 -3.348 1.00 83.00 92 THR A N 1
ATOM 745 C CA . THR A 1 92 ? 4.656 7.083 -4.733 1.00 83.00 92 THR A CA 1
ATOM 746 C C . THR A 1 92 ? 3.590 6.267 -5.461 1.00 83.00 92 THR A C 1
ATOM 748 O O . THR A 1 92 ? 2.671 6.851 -6.035 1.00 83.00 92 THR A O 1
ATOM 751 N N . ALA A 1 93 ? 3.642 4.936 -5.351 1.00 84.88 93 ALA A N 1
ATOM 752 C CA . ALA A 1 93 ? 2.656 4.029 -5.931 1.00 84.88 93 ALA A CA 1
ATOM 753 C C . ALA A 1 93 ? 1.240 4.294 -5.403 1.00 84.88 93 ALA A C 1
ATOM 755 O O . ALA A 1 93 ? 0.287 4.283 -6.179 1.00 84.88 93 ALA A O 1
ATOM 756 N N . LEU A 1 94 ? 1.086 4.620 -4.114 1.00 83.44 94 LEU A N 1
ATOM 757 C CA . LEU A 1 94 ? -0.204 5.043 -3.557 1.00 83.44 94 LEU A CA 1
ATOM 758 C C . LEU A 1 94 ? -0.746 6.327 -4.206 1.00 83.44 94 LEU A C 1
ATOM 760 O O . LEU A 1 94 ? -1.952 6.548 -4.180 1.00 83.44 94 LEU A O 1
ATOM 764 N N . THR A 1 95 ? 0.107 7.174 -4.785 1.00 79.25 95 THR A N 1
ATOM 765 C CA . THR A 1 95 ? -0.273 8.500 -5.315 1.00 79.25 95 THR A CA 1
ATOM 766 C C . THR A 1 95 ? -0.486 8.570 -6.811 1.00 79.25 95 THR A C 1
ATOM 768 O O . THR A 1 95 ? -1.067 9.533 -7.319 1.00 79.25 95 THR A O 1
ATOM 771 N N . ASP A 1 96 ? -0.057 7.543 -7.526 1.00 80.81 96 ASP A N 1
ATOM 772 C CA . ASP A 1 96 ? -0.124 7.516 -8.973 1.00 80.81 96 ASP A CA 1
ATOM 773 C C . ASP A 1 96 ? -1.334 6.727 -9.494 1.00 80.81 96 ASP A C 1
ATOM 775 O O . ASP A 1 96 ? -2.370 6.597 -8.839 1.00 80.81 96 ASP A O 1
ATOM 779 N N . ALA A 1 97 ? -1.243 6.261 -10.740 1.00 82.81 97 ALA A N 1
ATOM 780 C CA . ALA A 1 97 ? -2.292 5.475 -11.371 1.00 82.81 97 ALA A CA 1
ATOM 781 C C . ALA A 1 97 ? -2.606 4.172 -10.615 1.00 82.81 97 ALA A C 1
ATOM 783 O O . ALA A 1 97 ? -3.765 3.771 -10.579 1.00 82.81 97 ALA A O 1
ATOM 784 N N . ARG A 1 98 ? -1.614 3.534 -9.988 1.00 83.94 98 ARG A N 1
ATOM 785 C CA . ARG A 1 98 ? -1.766 2.295 -9.212 1.00 83.94 98 ARG A CA 1
ATOM 786 C C . ARG A 1 98 ? -2.583 2.544 -7.957 1.00 83.94 98 ARG A C 1
ATOM 788 O O . ARG A 1 98 ? -3.516 1.802 -7.671 1.00 83.94 98 ARG A O 1
ATOM 795 N N . GLY A 1 99 ? -2.277 3.613 -7.232 1.00 82.19 99 GLY A N 1
ATOM 796 C CA . GLY A 1 99 ? -3.048 4.027 -6.066 1.00 82.19 99 GLY A CA 1
ATOM 797 C C . GLY A 1 99 ? -4.483 4.409 -6.414 1.00 82.19 99 GLY A C 1
ATOM 798 O O . GLY A 1 99 ? -5.407 4.056 -5.686 1.00 82.19 99 GLY A O 1
ATOM 799 N N . ARG A 1 100 ? -4.700 5.045 -7.576 1.00 82.12 100 ARG A N 1
ATOM 800 C CA . ARG A 1 100 ? -6.058 5.305 -8.083 1.00 82.12 100 ARG A CA 1
ATOM 801 C C . ARG A 1 100 ? -6.833 4.018 -8.353 1.00 82.12 100 ARG A C 1
ATOM 803 O O . ARG A 1 100 ? -7.970 3.924 -7.918 1.00 82.12 100 ARG A O 1
ATOM 810 N N . LYS A 1 101 ? -6.223 3.020 -9.002 1.00 84.88 101 LYS A N 1
ATOM 811 C CA . LYS A 1 101 ? -6.865 1.712 -9.225 1.00 84.88 101 LYS A CA 1
ATOM 812 C C . LYS A 1 101 ? -7.233 1.016 -7.915 1.00 84.88 101 LYS A C 1
ATOM 814 O O . LYS A 1 101 ? -8.329 0.477 -7.806 1.00 84.88 101 LYS A O 1
ATOM 819 N N . LEU A 1 102 ? -6.339 1.059 -6.925 1.00 85.69 102 LEU A N 1
ATOM 820 C CA . LEU A 1 102 ? -6.604 0.519 -5.592 1.00 85.69 102 LEU A CA 1
ATOM 821 C C . LEU A 1 102 ? -7.808 1.207 -4.940 1.00 85.69 102 LEU A C 1
ATOM 823 O O . LEU A 1 102 ? -8.697 0.533 -4.430 1.00 85.69 102 LEU A O 1
ATOM 827 N N . LEU A 1 103 ? -7.852 2.541 -4.989 1.00 80.94 103 LEU A N 1
ATOM 828 C CA . LEU A 1 103 ? -8.952 3.321 -4.429 1.00 80.94 103 LEU A CA 1
ATOM 829 C C . LEU A 1 103 ? -10.281 3.021 -5.130 1.00 80.94 103 LEU A C 1
ATOM 831 O O . LEU A 1 103 ? -11.265 2.759 -4.449 1.00 80.94 103 LEU A O 1
ATOM 835 N N . THR A 1 104 ? -10.300 3.002 -6.465 1.00 83.25 104 THR A N 1
ATOM 836 C CA . THR A 1 104 ? -11.497 2.664 -7.247 1.00 83.25 104 THR A CA 1
ATOM 837 C C . THR A 1 104 ? -12.024 1.281 -6.875 1.00 83.25 104 THR A C 1
ATOM 839 O O . THR A 1 104 ? -13.208 1.138 -6.587 1.00 83.25 104 THR A O 1
ATOM 842 N N . TRP A 1 105 ? -11.146 0.280 -6.766 1.00 86.12 105 TRP A N 1
ATOM 843 C CA . TRP A 1 105 ? -11.559 -1.059 -6.350 1.00 86.12 105 TRP A CA 1
ATOM 844 C C . TRP A 1 105 ? -12.161 -1.071 -4.933 1.00 86.12 105 TRP A C 1
ATOM 846 O O . TRP A 1 105 ? -13.207 -1.686 -4.714 1.00 86.12 105 TRP A O 1
ATOM 856 N N . LEU A 1 106 ? -11.546 -0.357 -3.978 1.00 81.06 106 LEU A N 1
ATOM 857 C CA . LEU A 1 106 ? -12.056 -0.229 -2.604 1.00 81.06 106 LEU A CA 1
ATOM 858 C C . LEU A 1 106 ? -13.431 0.456 -2.549 1.00 81.06 106 LEU A C 1
ATOM 860 O O . LEU A 1 106 ? -14.279 0.065 -1.741 1.00 81.06 106 LEU A O 1
ATOM 864 N N . GLU A 1 107 ? -13.640 1.475 -3.385 1.00 77.62 107 GLU A N 1
ATOM 865 C CA . GLU A 1 107 ? -14.903 2.206 -3.515 1.00 77.62 107 GLU A CA 1
ATOM 866 C C . GLU A 1 107 ? -16.014 1.329 -4.105 1.00 77.62 107 GLU A C 1
ATOM 868 O O . GLU A 1 107 ? -17.136 1.348 -3.599 1.00 77.62 107 GLU A O 1
ATOM 873 N N . GLU A 1 108 ? -15.701 0.543 -5.136 1.00 78.69 108 GLU A N 1
ATOM 874 C CA . GLU A 1 108 ? -16.640 -0.356 -5.818 1.00 78.69 108 GLU A CA 1
ATOM 875 C C . GLU A 1 108 ? -17.058 -1.539 -4.942 1.00 78.69 108 GLU A C 1
ATOM 877 O O . GLU A 1 108 ? -18.224 -1.929 -4.930 1.00 78.69 108 GLU A O 1
ATOM 882 N N . HIS A 1 109 ? -16.126 -2.084 -4.160 1.00 73.81 109 HIS A N 1
ATOM 883 C CA . HIS A 1 109 ? -16.368 -3.264 -3.329 1.00 73.81 109 HIS A CA 1
ATOM 884 C C . HIS A 1 109 ? -16.840 -2.910 -1.911 1.00 73.81 109 HIS A C 1
ATOM 886 O O . HIS A 1 109 ? -16.843 -3.766 -1.024 1.00 73.81 109 HIS A O 1
ATOM 892 N N . GLY A 1 110 ? -17.251 -1.653 -1.691 1.00 57.28 110 GLY A N 1
ATOM 893 C CA . GLY A 1 110 ? -17.956 -1.210 -0.485 1.00 57.28 110 GLY A CA 1
ATOM 894 C C . GLY A 1 110 ? -17.156 -1.337 0.812 1.00 57.28 110 GLY A C 1
ATOM 895 O O . GLY A 1 110 ? -17.734 -1.285 1.895 1.00 57.28 110 GLY A O 1
ATOM 896 N N . ARG A 1 111 ? -15.830 -1.504 0.733 1.00 58.59 111 ARG A N 1
ATOM 897 C CA . ARG A 1 111 ? -14.970 -1.659 1.922 1.00 58.59 111 ARG A CA 1
ATOM 898 C C . ARG A 1 111 ? -14.583 -0.327 2.557 1.00 58.59 111 ARG A C 1
ATOM 900 O O . ARG A 1 111 ? -14.003 -0.303 3.639 1.00 58.59 111 ARG A O 1
ATOM 907 N N . ILE A 1 112 ? -14.951 0.782 1.918 1.00 52.59 112 ILE A N 1
ATOM 908 C CA . ILE A 1 112 ? -14.950 2.109 2.527 1.00 52.59 112 ILE A CA 1
ATOM 909 C C . ILE A 1 112 ? -16.287 2.269 3.253 1.00 52.59 112 ILE A C 1
ATOM 911 O O . ILE A 1 112 ? -17.293 2.640 2.652 1.00 52.59 112 ILE A O 1
ATOM 915 N N . ASN A 1 113 ? -16.286 1.948 4.547 1.00 51.91 113 ASN A N 1
ATOM 916 C CA . ASN A 1 113 ? -17.405 2.175 5.461 1.00 51.91 113 ASN A CA 1
ATOM 917 C C . ASN A 1 113 ? -17.954 3.609 5.262 1.00 51.91 113 ASN A C 1
ATOM 919 O O . ASN A 1 113 ? -17.168 4.538 5.087 1.00 51.91 113 ASN A O 1
ATOM 923 N N . GLU A 1 114 ? -19.271 3.837 5.269 1.00 49.50 114 GLU A N 1
ATOM 924 C CA . GLU A 1 114 ? -19.860 5.174 5.016 1.00 49.50 114 GLU A CA 1
ATOM 925 C C . GLU A 1 114 ? -19.309 6.255 5.967 1.00 49.50 114 GLU A C 1
ATOM 927 O O . GLU A 1 114 ? -19.178 7.425 5.602 1.00 49.50 114 GLU A O 1
ATOM 932 N N . GLN A 1 115 ? -18.875 5.827 7.153 1.00 44.12 115 GLN A N 1
ATOM 933 C CA . GLN A 1 115 ? -18.148 6.619 8.141 1.00 44.12 115 GLN A CA 1
ATOM 934 C C . GLN A 1 115 ? -16.831 7.204 7.589 1.00 44.12 115 GLN A C 1
ATOM 936 O O . GLN A 1 115 ? -16.538 8.377 7.800 1.00 44.12 115 GLN A O 1
ATOM 941 N N . TRP A 1 116 ? -16.098 6.443 6.771 1.00 50.47 116 TRP A N 1
ATOM 942 C CA . TRP A 1 116 ? -14.899 6.905 6.067 1.00 50.47 116 TRP A CA 1
ATOM 943 C C . TRP A 1 116 ? -15.213 7.905 4.951 1.00 50.47 116 TRP A C 1
ATOM 945 O O . TRP A 1 116 ? -14.457 8.854 4.761 1.00 50.47 116 TRP A O 1
ATOM 955 N N . ARG A 1 117 ? -16.329 7.753 4.219 1.00 47.09 117 ARG A N 1
ATOM 956 C CA . ARG A 1 117 ? -16.773 8.780 3.252 1.00 47.09 117 ARG A CA 1
ATOM 957 C C . ARG A 1 117 ? -17.083 10.097 3.962 1.00 47.09 117 ARG A C 1
ATOM 959 O O . ARG A 1 117 ? -16.703 11.156 3.464 1.00 47.09 117 ARG A O 1
ATOM 966 N N . ALA A 1 118 ? -17.731 10.034 5.126 1.00 48.31 118 ALA A N 1
ATOM 967 C CA . ALA A 1 118 ? -18.018 11.206 5.945 1.00 48.31 118 ALA A CA 1
ATOM 968 C C . ALA A 1 118 ? -16.725 11.867 6.458 1.00 48.31 118 ALA A C 1
ATOM 970 O O . ALA A 1 118 ? -16.568 13.078 6.303 1.00 48.31 118 ALA A O 1
ATOM 971 N N . GLU A 1 119 ? -15.766 11.091 6.963 1.00 48.28 119 GLU A N 1
ATOM 972 C CA . GLU A 1 119 ? -14.470 11.594 7.440 1.00 48.28 119 GLU A CA 1
ATOM 973 C C . GLU A 1 119 ? -13.616 12.178 6.300 1.00 48.28 119 GLU A C 1
ATOM 975 O O . GLU A 1 119 ? -13.107 13.290 6.425 1.00 48.28 119 GLU A O 1
ATOM 980 N N . LEU A 1 120 ? -13.562 11.522 5.135 1.00 43.06 120 LEU A N 1
ATOM 981 C CA . LEU A 1 120 ? -12.912 12.041 3.923 1.00 43.06 120 LEU A CA 1
ATOM 982 C C . LEU A 1 120 ? -13.561 13.337 3.412 1.00 43.06 120 LEU A C 1
ATOM 984 O O . LEU A 1 120 ? -12.860 14.245 2.964 1.00 43.06 120 LEU A O 1
ATOM 988 N N . SER A 1 121 ? -14.892 13.450 3.492 1.00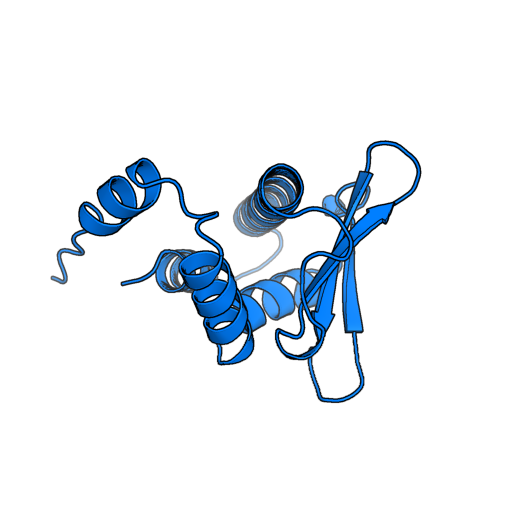 39.97 121 SER A N 1
ATOM 989 C CA . SER A 1 121 ? -15.630 14.648 3.060 1.00 39.97 121 SER A CA 1
ATOM 990 C C . SER A 1 121 ? -15.416 15.865 3.972 1.00 39.97 121 SER A C 1
ATOM 992 O O . SER A 1 121 ? -15.606 17.006 3.542 1.00 39.97 121 SER A O 1
ATOM 994 N N . GLN A 1 122 ? -14.990 15.637 5.219 1.00 39.44 122 GLN A N 1
ATOM 995 C CA . GLN A 1 122 ? -14.686 16.680 6.200 1.00 39.44 122 GLN A CA 1
ATOM 996 C C . GLN A 1 122 ? -13.242 17.197 6.108 1.00 39.44 122 GLN A C 1
ATOM 998 O O . GLN A 1 122 ? -12.941 18.252 6.671 1.00 39.44 122 GLN A O 1
ATOM 1003 N N . ILE A 1 123 ? -12.368 16.540 5.336 1.00 44.66 123 ILE A N 1
ATOM 1004 C CA . ILE A 1 123 ? -11.009 17.012 5.026 1.00 44.66 123 ILE A CA 1
ATOM 1005 C C . ILE A 1 123 ? -11.099 18.152 3.985 1.00 44.66 123 ILE A C 1
ATOM 1007 O O . ILE A 1 123 ? -10.753 18.029 2.808 1.00 44.66 123 ILE A O 1
ATOM 1011 N N . LYS A 1 124 ? -11.622 19.307 4.422 1.00 39.34 124 LYS A N 1
ATOM 1012 C CA . LYS A 1 124 ? -11.587 20.579 3.688 1.00 39.34 124 LYS A CA 1
ATOM 1013 C C . LYS A 1 124 ? -10.222 21.237 3.880 1.00 39.34 124 LYS A C 1
ATOM 1015 O O . LYS A 1 124 ? -9.943 21.839 4.914 1.00 39.34 124 LYS A O 1
ATOM 1020 N N . GLY A 1 125 ? -9.394 21.180 2.840 1.00 36.47 125 GLY A N 1
ATOM 1021 C CA . GLY A 1 125 ? -8.190 21.995 2.732 1.00 36.47 125 GLY A CA 1
ATOM 1022 C C . GLY A 1 125 ? -8.539 23.481 2.614 1.00 36.47 125 GLY A C 1
ATOM 1023 O O . GLY A 1 125 ? -9.086 23.911 1.600 1.00 36.47 125 GLY A O 1
ATOM 1024 N N . LYS A 1 126 ? -8.194 24.273 3.636 1.00 28.25 126 LYS A N 1
ATOM 1025 C CA . LYS A 1 126 ? -7.907 25.702 3.465 1.00 28.25 126 LYS A CA 1
ATOM 1026 C C . LYS A 1 126 ? -6.534 25.810 2.806 1.00 28.25 126 LYS A C 1
ATOM 1028 O O . LYS A 1 126 ? -5.520 25.515 3.431 1.00 28.25 126 LYS A O 1
ATOM 1033 N N . VAL A 1 127 ? -6.535 26.199 1.539 1.00 27.59 127 VAL A N 1
ATOM 1034 C CA . VAL A 1 127 ? -5.369 26.757 0.853 1.00 27.59 127 VAL A CA 1
ATOM 1035 C C . VAL A 1 127 ? -5.327 28.239 1.234 1.00 27.59 127 VAL A C 1
ATOM 1037 O O . VAL A 1 127 ? -6.330 28.929 1.048 1.00 27.59 127 VAL A O 1
ATOM 1040 N N . VAL A 1 128 ? -4.219 28.690 1.824 1.00 30.62 128 VAL A N 1
ATOM 1041 C CA . VAL A 1 128 ? -3.818 30.107 1.841 1.00 30.62 128 VAL A CA 1
ATOM 1042 C C . VAL A 1 128 ? -2.714 30.245 0.810 1.00 30.62 128 VAL A C 1
ATOM 1044 O O . VAL A 1 128 ? -1.831 29.356 0.822 1.00 30.62 128 VAL A O 1
#

Secondary structure (DSSP, 8-state):
--HHHHHHHHTTS--SS-HHHHHHHHHHHHHHHHHHHHS-TT-S-GGGSEEEEEETTTEEEEEEESSSS-EEEEEGGGTTTS-HHHHHHHHHHHHSHHHHHHHHHHHHTT-S-HHHHHHHHH------

Radius of gyration: 14.84 Å; chains: 1; bounding box: 39×46×29 Å

pLDDT: mean 71.76, std 19.49, range [27.59, 93.56]

Foldseek 3Di:
DFPLVVLVVLVPDDDDPDVSLVVLLVVVLVVLVVCCVLDPAPNDDCVLQKGKDADDPPKIKIWGDLDPPDIDIAISVCSVVPPSVSSVSVSVCCNDPSVVSVVVVCVVVCSCPVVNVVVRVPPDDDDD